Protein AF-A0A1W9VYF3-F1 (afdb_monomer)

Structure (mmCIF, N/CA/C/O backbone):
data_AF-A0A1W9VYF3-F1
#
_entry.id   AF-A0A1W9VYF3-F1
#
loop_
_atom_site.group_PDB
_atom_site.id
_atom_site.type_symbol
_atom_site.label_atom_id
_atom_site.label_alt_id
_atom_site.label_comp_id
_atom_site.label_asym_id
_atom_site.label_entity_id
_atom_site.label_seq_id
_atom_site.pdbx_PDB_ins_code
_atom_site.Cartn_x
_atom_site.Cartn_y
_atom_site.Cartn_z
_atom_site.occupancy
_atom_site.B_iso_or_equiv
_atom_site.auth_seq_id
_atom_site.auth_comp_id
_atom_site.auth_asym_id
_atom_site.auth_atom_id
_atom_site.pdbx_PDB_model_num
ATOM 1 N N . MET A 1 1 ? -16.292 1.558 19.695 1.00 40.09 1 MET A N 1
ATOM 2 C CA . MET A 1 1 ? -16.569 1.975 18.303 1.00 40.09 1 MET A CA 1
ATOM 3 C C . MET A 1 1 ? -15.270 1.860 17.521 1.00 40.09 1 MET A C 1
ATOM 5 O O . MET A 1 1 ? -14.354 2.630 17.774 1.00 40.09 1 MET A O 1
ATOM 9 N N . GLN A 1 2 ? -15.127 0.832 16.683 1.00 44.66 2 GLN A N 1
ATOM 10 C CA . GLN A 1 2 ? -13.921 0.648 15.873 1.00 44.66 2 GLN A CA 1
ATOM 11 C C . GLN A 1 2 ? -14.015 1.609 14.687 1.00 44.66 2 GLN A C 1
ATOM 13 O O . GLN A 1 2 ? -14.844 1.437 13.798 1.00 44.66 2 GLN A O 1
ATOM 18 N N . PHE A 1 3 ? -13.230 2.682 14.729 1.00 52.22 3 PHE A N 1
ATOM 19 C CA . PHE A 1 3 ? -13.127 3.610 13.614 1.00 52.22 3 PHE A CA 1
ATOM 20 C C . PHE A 1 3 ? -12.568 2.844 12.411 1.00 52.22 3 PHE A C 1
ATOM 22 O O . PHE A 1 3 ? -11.471 2.293 12.498 1.00 52.22 3 PHE A O 1
ATOM 29 N N . ASN A 1 4 ? -13.327 2.804 11.314 1.00 70.56 4 ASN A N 1
ATOM 30 C CA . ASN A 1 4 ? -12.910 2.291 10.007 1.00 70.56 4 ASN A CA 1
ATOM 31 C C . ASN A 1 4 ? -11.777 3.166 9.443 1.00 70.56 4 ASN A C 1
ATOM 33 O O . ASN A 1 4 ? -11.985 3.936 8.511 1.00 70.56 4 ASN A O 1
ATOM 37 N N . LYS A 1 5 ? -10.590 3.105 10.053 1.00 86.06 5 LYS A N 1
ATOM 38 C CA . LYS A 1 5 ? -9.423 3.868 9.617 1.00 86.06 5 LYS A CA 1
ATOM 39 C C . LYS A 1 5 ? -8.824 3.206 8.381 1.00 86.06 5 LYS A C 1
ATOM 41 O O . LYS A 1 5 ? -8.563 2.001 8.387 1.00 86.06 5 LYS A O 1
ATOM 46 N N . ILE A 1 6 ? -8.617 4.006 7.344 1.00 89.56 6 ILE A N 1
ATOM 47 C CA . ILE A 1 6 ? -8.017 3.607 6.072 1.00 89.56 6 ILE A CA 1
ATOM 48 C C . ILE A 1 6 ? -6.644 4.272 5.993 1.00 89.56 6 ILE A C 1
ATOM 50 O O . ILE A 1 6 ? -6.558 5.490 6.040 1.00 89.56 6 ILE A O 1
ATOM 54 N N . LEU A 1 7 ? -5.563 3.509 5.889 1.00 90.94 7 LEU A N 1
ATOM 55 C CA . LEU A 1 7 ? -4.225 4.082 5.739 1.00 90.94 7 LEU A CA 1
ATOM 56 C C . LEU A 1 7 ? -3.988 4.511 4.293 1.00 90.94 7 LEU A C 1
ATOM 58 O O . LEU A 1 7 ? -4.168 3.693 3.395 1.00 90.94 7 LEU A O 1
ATOM 62 N N . ASN A 1 8 ? -3.565 5.749 4.059 1.00 89.81 8 ASN A N 1
ATOM 63 C CA . ASN A 1 8 ? -3.193 6.215 2.728 1.00 89.81 8 ASN A CA 1
ATOM 64 C C . ASN A 1 8 ? -1.750 5.818 2.381 1.00 89.81 8 ASN A C 1
ATOM 66 O O . ASN A 1 8 ? -0.816 6.328 2.995 1.00 89.81 8 ASN A O 1
ATOM 70 N N . LEU A 1 9 ? -1.562 4.934 1.394 1.00 88.00 9 LEU A N 1
ATOM 71 C CA . LEU A 1 9 ? -0.239 4.614 0.828 1.00 88.00 9 LEU A CA 1
ATOM 72 C C . LEU A 1 9 ? 0.039 5.331 -0.499 1.00 88.00 9 LEU A C 1
ATOM 74 O O . LEU A 1 9 ? 1.020 5.017 -1.171 1.00 88.00 9 LEU A O 1
ATOM 78 N N . THR A 1 10 ? -0.829 6.255 -0.904 1.00 86.12 10 THR A N 1
ATOM 79 C CA . THR A 1 10 ? -0.715 6.949 -2.190 1.00 86.12 10 THR A CA 1
ATOM 80 C C . THR A 1 10 ? 0.182 8.184 -2.086 1.00 86.12 10 THR A C 1
ATOM 82 O O . THR A 1 10 ? 0.470 8.693 -0.999 1.00 86.12 10 THR A O 1
ATOM 85 N N . ASP A 1 11 ? 0.632 8.690 -3.232 1.00 82.94 11 ASP A N 1
ATOM 86 C CA . ASP A 1 11 ? 1.332 9.975 -3.342 1.00 82.94 11 ASP A CA 1
ATOM 87 C C . ASP A 1 11 ? 0.400 11.171 -3.126 1.00 82.94 11 ASP A C 1
ATOM 89 O O . ASP A 1 11 ? 0.875 12.270 -2.834 1.00 82.94 11 ASP A O 1
ATOM 93 N N . LEU A 1 12 ? -0.917 10.968 -3.207 1.00 81.62 12 LEU A N 1
ATOM 94 C CA . LEU A 1 12 ? -1.886 12.034 -3.012 1.00 81.62 12 LEU A CA 1
ATOM 95 C C . LEU A 1 12 ? -2.015 12.412 -1.530 1.00 81.62 12 LEU A C 1
ATOM 97 O O . LEU A 1 12 ? -1.943 11.544 -0.652 1.00 81.62 12 LEU A O 1
ATOM 101 N N . PRO A 1 13 ? -2.174 13.708 -1.221 1.00 82.19 13 PRO A N 1
ATOM 102 C CA . PRO A 1 13 ? -2.485 14.148 0.129 1.00 82.19 13 PRO A CA 1
ATOM 103 C C . PRO A 1 13 ? -3.905 13.724 0.513 1.00 82.19 13 PRO A C 1
ATOM 105 O O . PRO A 1 13 ? -4.813 13.716 -0.321 1.00 82.19 13 PRO A O 1
ATOM 108 N N . VAL A 1 14 ? -4.111 13.409 1.789 1.00 85.12 14 VAL A N 1
ATOM 109 C CA . VAL A 1 14 ? -5.463 13.228 2.327 1.00 85.12 14 VAL A CA 1
ATOM 110 C C . VAL A 1 14 ? -6.163 14.592 2.395 1.00 85.12 14 VAL A C 1
ATOM 112 O O . VAL A 1 14 ? -5.759 15.472 3.151 1.00 85.12 14 VAL A O 1
ATOM 115 N N . ASP A 1 15 ? -7.208 14.777 1.588 1.00 84.44 15 ASP A N 1
ATOM 116 C CA . ASP A 1 15 ? -8.085 15.949 1.648 1.00 84.44 15 ASP A CA 1
ATOM 117 C C . ASP A 1 15 ? -9.209 15.786 2.692 1.00 84.44 1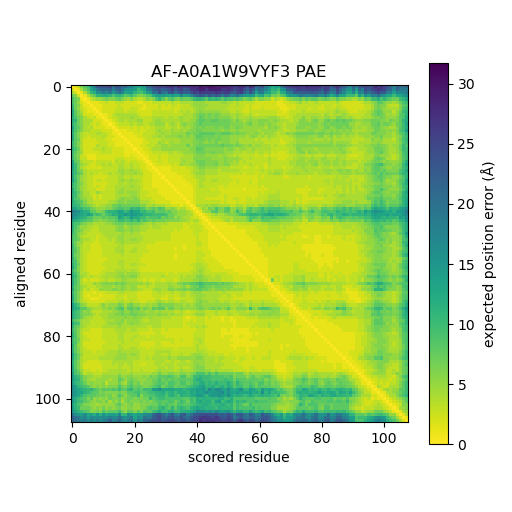5 ASP A C 1
ATOM 119 O O . ASP A 1 15 ? -9.425 14.712 3.262 1.00 84.44 15 ASP A O 1
ATOM 123 N N . LYS A 1 16 ? -9.982 16.857 2.916 1.00 84.25 16 LYS A N 1
ATOM 124 C CA . LYS A 1 16 ? -11.088 16.870 3.890 1.00 84.25 16 LYS A CA 1
ATOM 125 C C . LYS A 1 16 ? -12.164 15.813 3.617 1.00 84.25 16 LYS A C 1
ATOM 127 O O . LYS A 1 16 ? -12.867 15.419 4.546 1.00 84.25 16 LYS A O 1
ATOM 132 N N . ASP A 1 17 ? -12.355 15.380 2.374 1.00 81.94 17 ASP A N 1
ATOM 133 C CA . ASP A 1 17 ? -13.367 14.381 2.033 1.00 81.94 17 ASP A CA 1
ATOM 134 C C . ASP A 1 17 ? -12.856 12.954 2.245 1.00 81.94 17 ASP A C 1
ATOM 136 O O . ASP A 1 17 ? -13.631 12.074 2.633 1.00 81.94 17 ASP A O 1
ATOM 140 N N . LEU A 1 18 ? -11.556 12.721 2.072 1.00 83.62 18 LEU A N 1
ATOM 141 C CA . LEU A 1 18 ? -10.887 11.485 2.468 1.00 83.62 18 LEU A CA 1
ATOM 142 C C . LEU A 1 18 ? -10.813 11.355 3.996 1.00 83.62 18 LEU A C 1
ATOM 144 O O . LEU A 1 18 ? -11.136 10.288 4.524 1.00 83.62 18 LEU A O 1
ATOM 148 N N . GLU A 1 19 ? -10.509 12.435 4.721 1.00 86.50 19 GLU A N 1
ATOM 149 C CA . GLU A 1 19 ? -10.537 12.445 6.193 1.00 86.50 19 GLU A CA 1
ATOM 150 C C . GLU A 1 19 ? -11.921 12.051 6.734 1.00 86.50 19 GLU A C 1
ATOM 152 O O . GLU A 1 19 ? -12.029 11.184 7.605 1.00 86.50 19 GLU A O 1
ATOM 157 N N . LYS A 1 20 ? -13.007 12.603 6.165 1.00 85.12 20 LYS A N 1
ATOM 158 C CA . LYS A 1 20 ? -14.393 12.225 6.520 1.00 85.12 20 LYS A CA 1
ATOM 159 C C . LYS A 1 20 ? -14.697 10.746 6.271 1.00 85.12 20 LYS A C 1
ATOM 161 O O . LYS A 1 20 ? -15.544 10.176 6.953 1.00 85.12 20 LYS A O 1
ATOM 166 N N . LYS A 1 21 ? -14.020 10.117 5.305 1.00 82.44 21 LYS A N 1
ATOM 167 C CA . LYS A 1 21 ? -14.128 8.675 5.013 1.00 82.44 21 LYS A CA 1
ATOM 168 C C . LYS A 1 21 ? -13.259 7.816 5.937 1.00 82.44 21 LYS A C 1
ATOM 170 O O . LYS A 1 21 ? -13.236 6.597 5.780 1.00 82.44 21 LYS A O 1
ATOM 175 N N . GLY A 1 22 ? -12.568 8.430 6.898 1.00 87.00 22 GLY A N 1
ATOM 176 C CA . GLY A 1 22 ? -11.680 7.751 7.834 1.00 87.00 22 GLY A CA 1
ATOM 177 C C . GLY A 1 22 ? -10.294 7.476 7.262 1.00 87.00 22 GLY A C 1
ATOM 178 O O . GLY A 1 22 ? -9.565 6.664 7.833 1.00 87.00 22 GLY A O 1
ATOM 179 N N . VAL A 1 23 ? -9.918 8.115 6.150 1.00 88.69 23 VAL A N 1
ATOM 180 C CA . VAL A 1 23 ? -8.559 8.007 5.623 1.00 88.69 23 VAL A CA 1
ATOM 181 C C . VAL A 1 23 ? -7.609 8.778 6.529 1.00 88.69 23 VAL A C 1
ATOM 183 O O . VAL A 1 23 ? -7.855 9.930 6.872 1.00 88.69 23 VAL A O 1
ATOM 186 N N . ILE A 1 24 ? -6.528 8.119 6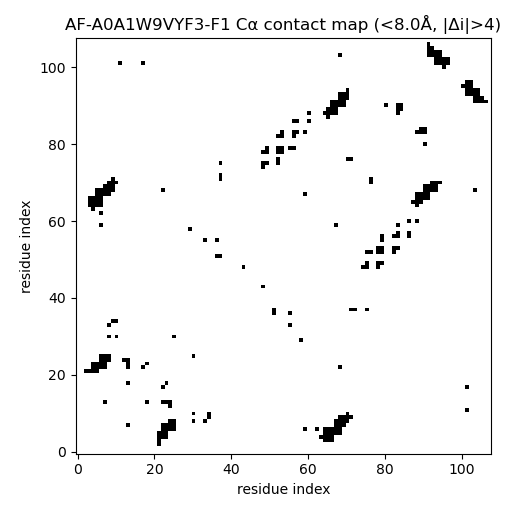.923 1.00 90.31 24 ILE A N 1
ATOM 187 C CA . ILE A 1 24 ? -5.448 8.689 7.711 1.00 90.31 24 ILE A CA 1
ATOM 188 C C . ILE A 1 24 ? -4.168 8.680 6.884 1.00 90.31 24 ILE A C 1
ATOM 190 O O . ILE A 1 24 ? -3.871 7.720 6.169 1.00 90.31 24 ILE A O 1
ATOM 194 N N . GLU A 1 25 ? -3.411 9.762 6.992 1.00 89.81 25 GLU A N 1
ATOM 195 C CA . GLU A 1 25 ? -2.115 9.886 6.341 1.00 89.81 25 GLU A CA 1
ATOM 196 C C . GLU A 1 25 ? -1.048 9.114 7.127 1.00 89.81 25 GLU A C 1
ATOM 198 O O . GLU A 1 25 ? -1.082 9.036 8.360 1.00 89.81 25 GLU A O 1
ATOM 203 N N . LEU A 1 26 ? -0.080 8.555 6.405 1.00 87.62 26 LEU A N 1
ATOM 204 C CA . LEU A 1 26 ? 1.151 8.069 7.012 1.00 87.62 26 LEU A CA 1
ATOM 205 C C . LEU A 1 26 ? 1.961 9.221 7.627 1.00 87.62 26 LEU A C 1
ATOM 207 O O . LEU A 1 26 ? 1.955 10.335 7.097 1.00 87.62 26 LEU A O 1
ATOM 211 N N . PRO A 1 27 ? 2.758 8.957 8.678 1.00 89.88 27 PRO A N 1
ATOM 212 C CA . PRO A 1 27 ? 3.821 9.870 9.074 1.00 89.88 27 PRO A CA 1
ATOM 213 C C . PRO A 1 27 ? 4.706 10.205 7.870 1.00 89.88 27 PRO A C 1
ATOM 215 O O . PRO A 1 27 ? 5.068 9.320 7.091 1.00 89.88 27 PRO A O 1
ATOM 218 N N . GLN A 1 28 ? 5.083 11.476 7.732 1.00 87.12 28 GLN A N 1
ATOM 219 C CA . GLN A 1 28 ? 5.786 11.979 6.548 1.00 87.12 28 GLN A CA 1
ATOM 220 C C . GLN A 1 28 ? 7.067 11.188 6.228 1.00 87.12 28 GLN A C 1
ATOM 222 O O . GLN A 1 28 ? 7.345 10.920 5.062 1.00 87.12 28 GLN A O 1
ATOM 227 N N . SER A 1 29 ? 7.810 10.756 7.252 1.00 90.06 29 SER A N 1
ATOM 228 C CA . SER A 1 29 ? 9.013 9.932 7.093 1.00 90.06 29 SER A CA 1
ATOM 229 C C . SER A 1 29 ? 8.735 8.572 6.446 1.00 90.06 29 SER A C 1
ATOM 231 O O . SER A 1 29 ? 9.513 8.127 5.609 1.00 90.06 29 SER A O 1
ATOM 233 N N . GLU A 1 30 ? 7.629 7.916 6.805 1.00 90.81 30 GLU A N 1
ATOM 234 C CA . GLU A 1 30 ? 7.238 6.623 6.230 1.00 90.81 30 GLU A CA 1
ATOM 235 C C . GLU A 1 30 ? 6.628 6.797 4.841 1.00 90.81 30 GLU A C 1
ATOM 237 O O . GLU A 1 30 ? 6.923 6.017 3.935 1.00 90.81 30 GLU A O 1
ATOM 242 N N . LYS A 1 31 ? 5.852 7.871 4.639 1.00 88.62 31 LYS A N 1
ATOM 243 C CA . LYS A 1 31 ? 5.310 8.222 3.323 1.00 88.62 31 LYS A CA 1
ATOM 244 C C . LYS A 1 31 ? 6.433 8.389 2.298 1.00 88.62 31 LYS A C 1
ATOM 246 O O . LYS A 1 31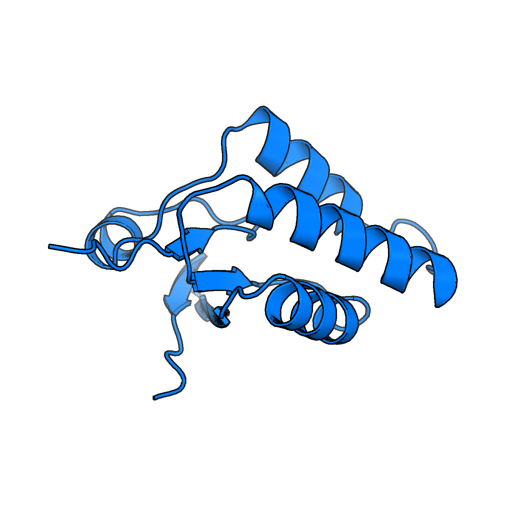 ? 6.375 7.772 1.242 1.00 88.62 31 LYS A O 1
ATOM 251 N N . ILE A 1 32 ? 7.487 9.142 2.620 1.00 89.62 32 ILE A N 1
ATOM 252 C CA . ILE A 1 32 ? 8.632 9.342 1.713 1.00 89.62 32 ILE A CA 1
ATOM 253 C C . ILE A 1 32 ? 9.283 8.005 1.332 1.00 89.62 32 ILE A C 1
ATOM 255 O O . ILE A 1 32 ? 9.448 7.739 0.143 1.00 89.62 32 ILE A O 1
ATOM 259 N N . LYS A 1 33 ? 9.572 7.134 2.308 1.00 89.81 33 LYS A N 1
ATOM 260 C CA . LYS A 1 33 ? 10.181 5.815 2.052 1.00 89.81 33 LYS A CA 1
ATOM 261 C C . LYS A 1 33 ? 9.330 4.951 1.122 1.00 89.81 33 LYS A C 1
ATOM 263 O O . LYS A 1 33 ? 9.852 4.327 0.202 1.00 89.81 33 LYS A O 1
ATOM 268 N N . ILE A 1 34 ? 8.017 4.904 1.353 1.00 89.62 34 ILE A N 1
ATOM 269 C CA . ILE A 1 34 ? 7.094 4.126 0.515 1.00 89.62 34 ILE A CA 1
ATOM 270 C C . ILE A 1 34 ? 7.049 4.696 -0.899 1.00 89.62 34 ILE A C 1
ATOM 272 O O . ILE A 1 34 ? 7.162 3.940 -1.861 1.00 89.62 34 ILE A O 1
ATOM 276 N N . LEU A 1 35 ? 6.964 6.019 -1.046 1.00 87.62 35 LEU A N 1
ATOM 277 C CA . LEU A 1 35 ? 6.967 6.658 -2.360 1.00 87.62 35 LEU A CA 1
ATOM 278 C C . LEU A 1 35 ? 8.275 6.423 -3.122 1.00 87.62 35 LEU A C 1
ATOM 280 O O . LEU A 1 35 ? 8.241 6.241 -4.335 1.00 87.62 35 LEU A O 1
ATOM 284 N N . GLU A 1 36 ? 9.419 6.377 -2.442 1.00 88.38 36 GLU A N 1
ATOM 285 C CA . GLU A 1 36 ? 10.693 5.987 -3.057 1.00 88.38 36 GLU A CA 1
ATOM 286 C C . GLU A 1 36 ? 10.698 4.521 -3.506 1.00 88.38 36 GLU A C 1
ATOM 288 O O . GLU A 1 36 ? 11.143 4.222 -4.613 1.00 88.38 36 GLU A O 1
ATOM 293 N N . MET A 1 37 ? 10.133 3.607 -2.713 1.00 88.75 37 MET A N 1
ATOM 294 C CA . MET A 1 37 ? 9.989 2.199 -3.105 1.00 88.75 37 MET A CA 1
ATOM 295 C C . MET A 1 37 ? 9.027 1.994 -4.283 1.00 88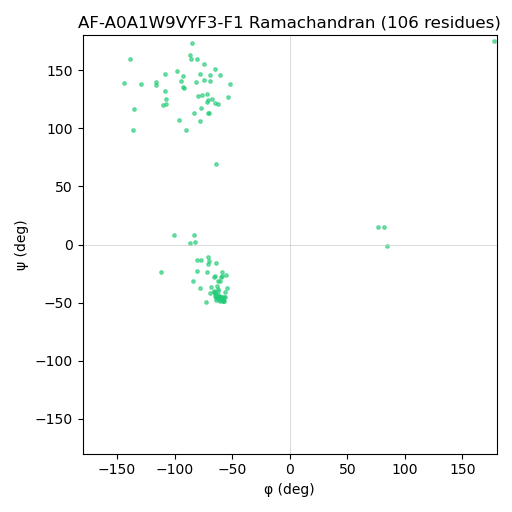.75 37 MET A C 1
ATOM 297 O O . MET A 1 37 ? 9.197 1.043 -5.049 1.00 88.75 37 MET A O 1
ATOM 301 N N . LEU A 1 38 ? 8.047 2.881 -4.457 1.00 86.69 38 LEU A N 1
ATOM 302 C CA . LEU A 1 38 ? 7.125 2.873 -5.596 1.00 86.69 38 LEU A CA 1
ATOM 303 C C . LEU A 1 38 ? 7.728 3.503 -6.865 1.00 86.69 38 LEU A C 1
ATOM 305 O O . LEU A 1 38 ? 7.190 3.303 -7.956 1.00 86.69 38 LEU A O 1
ATOM 309 N N . LYS A 1 39 ? 8.855 4.219 -6.758 1.00 85.69 39 LYS A N 1
ATOM 310 C CA . LYS A 1 39 ? 9.617 4.714 -7.912 1.00 85.69 39 LYS A CA 1
ATOM 311 C C . LYS A 1 39 ? 10.517 3.616 -8.478 1.00 85.69 39 LYS A C 1
ATOM 313 O O . LYS A 1 39 ? 11.157 2.856 -7.746 1.00 85.69 39 LYS A O 1
ATOM 318 N N . ALA A 1 40 ? 10.594 3.567 -9.804 1.00 81.94 40 ALA A N 1
ATOM 319 C CA . ALA A 1 40 ? 11.477 2.670 -10.534 1.00 81.94 40 ALA A CA 1
ATOM 320 C C . ALA A 1 40 ? 12.153 3.434 -11.679 1.00 81.94 40 ALA A C 1
ATOM 322 O O . ALA A 1 40 ? 11.569 3.611 -12.744 1.00 81.94 40 ALA A O 1
ATOM 323 N N . ASP A 1 41 ? 13.393 3.873 -11.455 1.00 77.12 41 ASP A N 1
ATOM 324 C CA . ASP A 1 41 ? 14.210 4.546 -12.480 1.00 77.12 41 ASP A CA 1
ATOM 325 C C . ASP A 1 41 ? 14.805 3.553 -13.497 1.00 77.12 41 ASP A C 1
ATOM 327 O O . ASP A 1 41 ? 15.330 3.936 -14.542 1.00 77.12 41 ASP A O 1
ATOM 331 N N . LYS A 1 42 ? 14.750 2.257 -13.175 1.00 80.88 42 LYS A N 1
ATOM 332 C CA . LYS A 1 42 ? 15.236 1.136 -13.984 1.00 80.88 42 LYS A CA 1
ATOM 333 C C . LYS A 1 42 ? 14.231 -0.017 -13.922 1.00 80.88 42 LYS A C 1
ATOM 335 O O . LYS A 1 42 ? 13.446 -0.075 -12.973 1.00 80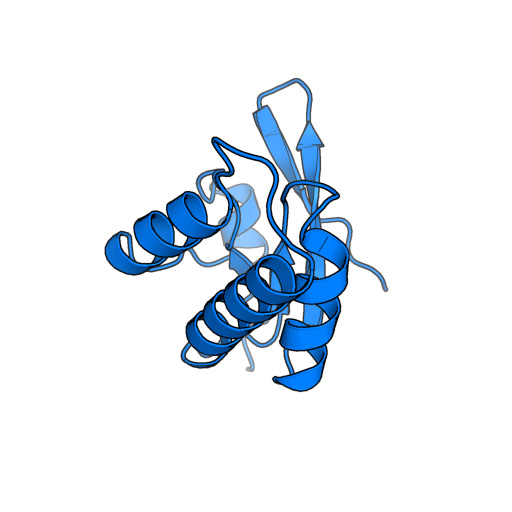.88 42 LYS A O 1
ATOM 340 N N . PRO A 1 43 ? 14.261 -0.949 -14.892 1.00 83.50 43 PRO A N 1
ATOM 341 C CA . PRO A 1 43 ? 13.477 -2.174 -14.811 1.00 83.50 43 PRO A CA 1
ATOM 342 C C . PRO A 1 43 ? 13.753 -2.907 -13.495 1.00 83.50 43 PRO A C 1
ATOM 344 O O . PRO A 1 43 ? 14.907 -3.166 -13.160 1.00 83.50 43 PRO A O 1
ATOM 347 N N . VAL A 1 44 ? 12.689 -3.216 -12.759 1.00 88.56 44 VAL A N 1
ATOM 348 C CA . VAL A 1 44 ? 12.734 -3.929 -11.476 1.00 88.56 44 VAL A CA 1
ATOM 349 C C . VAL A 1 44 ? 12.571 -5.420 -11.729 1.00 88.56 44 VAL A C 1
ATOM 351 O O . VAL A 1 44 ? 11.724 -5.841 -12.521 1.00 88.56 44 VAL A O 1
ATOM 354 N N . THR A 1 45 ? 13.390 -6.231 -11.070 1.00 92.62 45 THR A N 1
ATOM 355 C CA . THR A 1 45 ? 13.289 -7.689 -11.164 1.00 92.62 45 THR A CA 1
ATOM 356 C C . THR A 1 45 ? 12.089 -8.212 -10.363 1.00 92.62 45 THR A C 1
ATOM 358 O O . THR A 1 45 ? 11.697 -7.602 -9.368 1.00 92.62 45 THR A O 1
ATOM 361 N N . PRO A 1 46 ? 11.533 -9.392 -10.702 1.00 93.00 46 PRO A N 1
ATOM 362 C CA . PRO A 1 46 ? 10.433 -9.983 -9.931 1.00 93.00 46 PRO A CA 1
ATOM 363 C C . PRO A 1 46 ? 10.759 -10.257 -8.455 1.00 93.00 46 PRO A C 1
ATOM 365 O O . PRO A 1 46 ? 9.851 -10.379 -7.636 1.00 93.00 46 PRO A O 1
ATOM 368 N N . HIS A 1 47 ? 12.041 -10.419 -8.114 1.00 93.06 47 HIS A N 1
ATOM 369 C CA . HIS A 1 47 ? 12.485 -10.545 -6.727 1.00 93.06 47 HIS A CA 1
ATOM 370 C C . HIS A 1 47 ? 12.403 -9.193 -6.006 1.00 93.06 47 HIS A C 1
ATOM 372 O O . HIS A 1 47 ? 11.804 -9.100 -4.940 1.00 93.06 47 HIS A O 1
ATOM 378 N N . GLU A 1 48 ? 12.944 -8.129 -6.608 1.00 93.00 48 GLU A N 1
ATOM 379 C CA . GLU A 1 48 ? 12.884 -6.777 -6.039 1.00 93.00 48 GLU A CA 1
ATOM 380 C C . GLU A 1 48 ? 11.451 -6.264 -5.903 1.00 93.00 48 GLU A C 1
ATOM 382 O O . GLU A 1 48 ? 11.137 -5.613 -4.909 1.00 93.00 48 GLU A O 1
ATOM 387 N N . THR A 1 49 ? 10.573 -6.565 -6.866 1.00 93.50 49 THR A N 1
ATOM 388 C CA . THR A 1 49 ? 9.153 -6.207 -6.779 1.00 93.50 49 THR A CA 1
ATOM 389 C C . THR A 1 49 ? 8.506 -6.807 -5.534 1.00 93.50 49 THR A C 1
ATOM 391 O O . THR A 1 49 ? 7.871 -6.080 -4.769 1.00 93.50 49 THR A O 1
ATO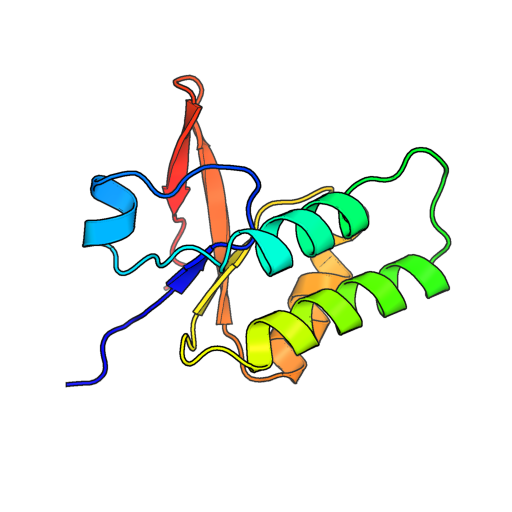M 394 N N . ARG A 1 50 ? 8.716 -8.108 -5.293 1.00 93.31 50 ARG A N 1
ATOM 395 C CA . ARG A 1 50 ? 8.179 -8.808 -4.118 1.00 93.31 50 ARG A CA 1
ATOM 396 C C . ARG A 1 50 ? 8.752 -8.267 -2.813 1.00 93.31 50 ARG A C 1
ATOM 398 O O . ARG A 1 50 ? 7.991 -7.979 -1.895 1.00 93.31 50 ARG A O 1
ATOM 405 N N . GLU A 1 51 ? 10.063 -8.048 -2.746 1.00 94.88 51 GLU A N 1
ATOM 406 C CA . GLU A 1 51 ? 10.699 -7.478 -1.551 1.00 94.88 51 GLU A CA 1
ATOM 407 C C . GLU A 1 51 ? 10.180 -6.065 -1.243 1.00 94.88 51 GLU A C 1
ATOM 409 O O . GLU A 1 51 ? 9.828 -5.769 -0.102 1.00 94.88 51 GLU A O 1
ATOM 414 N N . ARG A 1 52 ? 10.038 -5.201 -2.257 1.00 94.00 52 ARG A N 1
ATOM 415 C CA . ARG A 1 52 ? 9.454 -3.859 -2.085 1.00 94.00 52 ARG A CA 1
ATOM 416 C C . ARG A 1 52 ? 8.007 -3.934 -1.602 1.00 94.00 52 ARG A C 1
ATOM 418 O O . ARG A 1 52 ? 7.657 -3.256 -0.640 1.00 94.00 52 ARG A O 1
ATOM 425 N N . ALA A 1 53 ? 7.181 -4.770 -2.232 1.00 93.81 53 ALA A N 1
ATOM 426 C CA . ALA A 1 53 ? 5.792 -4.988 -1.833 1.00 93.81 53 ALA A CA 1
ATOM 427 C C . ALA A 1 53 ? 5.686 -5.439 -0.368 1.00 93.81 53 ALA A C 1
ATOM 429 O O . ALA A 1 53 ? 4.903 -4.878 0.402 1.00 93.81 53 ALA A O 1
ATOM 430 N N . ARG A 1 54 ? 6.534 -6.389 0.032 1.00 94.94 54 ARG A N 1
ATOM 431 C CA . ARG A 1 54 ? 6.599 -6.910 1.396 1.00 94.94 54 ARG A CA 1
ATOM 432 C C . ARG A 1 54 ? 6.997 -5.840 2.405 1.00 94.94 54 ARG A C 1
ATOM 434 O O . ARG A 1 54 ? 6.355 -5.726 3.445 1.00 94.94 54 ARG A O 1
ATOM 441 N N . ILE A 1 55 ? 8.021 -5.035 2.113 1.00 94.19 55 ILE A N 1
ATOM 442 C CA . ILE A 1 55 ? 8.444 -3.943 3.003 1.00 94.19 55 ILE A CA 1
ATOM 443 C C . ILE A 1 55 ? 7.310 -2.926 3.170 1.00 94.19 55 ILE A C 1
ATOM 445 O O . ILE A 1 55 ? 6.989 -2.560 4.298 1.00 94.19 55 ILE A O 1
ATOM 449 N N . ILE A 1 56 ? 6.655 -2.519 2.078 1.00 92.69 56 ILE A N 1
ATOM 450 C CA . ILE A 1 56 ? 5.520 -1.584 2.128 1.00 92.69 56 ILE A CA 1
ATOM 451 C C . ILE A 1 56 ? 4.382 -2.159 2.988 1.00 92.69 56 ILE A C 1
ATOM 453 O O . ILE A 1 56 ? 3.840 -1.456 3.846 1.00 92.69 56 ILE A O 1
ATOM 457 N N . ALA A 1 57 ? 4.036 -3.437 2.806 1.00 93.19 57 ALA A N 1
ATOM 458 C CA . ALA A 1 57 ? 3.002 -4.102 3.595 1.00 93.19 57 ALA A CA 1
ATOM 459 C C . ALA A 1 57 ? 3.376 -4.217 5.083 1.00 93.19 57 ALA A C 1
ATOM 461 O O . ALA A 1 57 ? 2.546 -3.940 5.952 1.00 93.19 57 ALA A O 1
ATOM 462 N N . LEU A 1 58 ? 4.634 -4.546 5.395 1.00 92.69 58 LEU A N 1
ATOM 463 C CA . LEU A 1 58 ? 5.150 -4.573 6.764 1.00 92.69 58 LEU A CA 1
ATOM 464 C C . LEU A 1 58 ? 5.079 -3.191 7.415 1.00 92.69 58 LEU A C 1
ATOM 466 O O . LEU A 1 58 ? 4.591 -3.088 8.540 1.00 92.69 58 LEU A O 1
ATOM 470 N N . THR A 1 59 ? 5.476 -2.125 6.719 1.00 92.00 59 THR A N 1
ATOM 471 C CA . THR A 1 59 ? 5.325 -0.755 7.225 1.00 92.00 59 THR A CA 1
ATOM 472 C C . THR A 1 59 ? 3.856 -0.441 7.502 1.00 92.00 59 THR A C 1
ATOM 474 O O . THR A 1 59 ? 3.525 -0.000 8.599 1.00 92.00 59 THR A O 1
ATOM 477 N N . ALA A 1 60 ? 2.944 -0.752 6.575 1.00 90.69 60 ALA A N 1
ATOM 478 C CA . ALA A 1 60 ? 1.506 -0.561 6.779 1.00 90.69 60 ALA A CA 1
ATOM 479 C C . ALA A 1 60 ? 0.951 -1.374 7.969 1.00 90.69 60 ALA A C 1
ATOM 481 O O . ALA A 1 60 ? 0.020 -0.932 8.652 1.00 90.69 60 ALA A O 1
ATOM 482 N N . SER A 1 61 ? 1.525 -2.549 8.253 1.00 90.38 61 SER A N 1
ATOM 483 C CA . SER A 1 61 ? 1.119 -3.421 9.363 1.00 90.38 61 SER A CA 1
ATOM 484 C C . SER A 1 61 ? 1.346 -2.816 10.747 1.00 90.38 61 SER A C 1
ATOM 486 O O . SER A 1 61 ? 0.568 -3.089 11.660 1.00 90.38 61 SER A O 1
ATOM 488 N N . GLN A 1 62 ? 2.321 -1.914 10.878 1.00 90.31 62 GLN A N 1
ATOM 489 C CA . GLN A 1 62 ? 2.629 -1.220 12.131 1.00 90.31 62 GLN A CA 1
ATOM 490 C C . GLN A 1 62 ? 1.543 -0.212 12.540 1.00 90.31 62 GLN A C 1
ATOM 492 O O . GLN A 1 62 ? 1.504 0.236 13.686 1.00 90.31 62 GLN A O 1
ATOM 497 N N . PHE A 1 63 ? 0.635 0.136 11.623 1.00 89.19 63 PHE A N 1
ATOM 498 C CA . PHE A 1 63 ? -0.451 1.079 11.868 1.00 89.19 63 PHE A CA 1
ATOM 499 C C . PHE A 1 63 ? -1.765 0.362 12.188 1.00 89.19 63 PHE A C 1
ATOM 501 O O . PHE A 1 63 ? -2.070 -0.713 11.672 1.00 89.19 63 PHE A O 1
ATOM 508 N N . THR A 1 64 ? -2.602 1.004 13.004 1.00 86.19 64 THR A N 1
ATOM 509 C CA . THR A 1 64 ? -3.877 0.443 13.496 1.00 86.19 64 THR A CA 1
ATOM 510 C C . THR A 1 64 ? -4.976 0.325 12.434 1.00 86.19 64 THR A C 1
ATOM 512 O O . THR A 1 64 ? -5.998 -0.311 12.677 1.00 86.19 64 THR A O 1
ATOM 515 N N . ALA A 1 65 ? -4.790 0.920 11.255 1.00 87.62 65 ALA A N 1
ATOM 516 C CA . ALA A 1 65 ? -5.749 0.853 10.159 1.00 87.62 65 ALA A CA 1
ATOM 517 C C . ALA A 1 65 ? -5.853 -0.575 9.602 1.00 87.62 65 ALA A C 1
ATOM 519 O O . ALA A 1 65 ? -4.850 -1.160 9.201 1.00 87.62 65 ALA A O 1
ATOM 520 N N . SER A 1 66 ? -7.058 -1.141 9.556 1.00 86.81 66 SER A N 1
ATOM 521 C CA . SER A 1 66 ? -7.314 -2.462 8.958 1.00 86.81 66 SER A CA 1
ATOM 522 C C . SER A 1 66 ? -7.436 -2.400 7.436 1.00 86.81 66 SER A C 1
ATOM 524 O O . SER A 1 66 ? -7.220 -3.397 6.751 1.00 86.81 66 SER A O 1
ATOM 526 N N . ARG A 1 67 ? -7.774 -1.224 6.905 1.00 91.12 67 ARG A N 1
ATOM 527 C CA . ARG A 1 67 ? -7.934 -0.951 5.479 1.00 91.12 67 ARG A CA 1
ATOM 528 C C . ARG A 1 67 ? -6.786 -0.086 4.988 1.00 91.12 67 ARG A C 1
ATOM 530 O O . ARG A 1 67 ? -6.294 0.763 5.728 1.00 91.12 67 ARG A O 1
ATOM 537 N N . VAL A 1 68 ? -6.376 -0.283 3.744 1.00 91.12 68 VAL A N 1
ATOM 538 C CA . VAL A 1 68 ? -5.227 0.409 3.162 1.00 91.12 68 VAL A CA 1
ATOM 539 C C . VAL A 1 68 ? -5.599 0.889 1.769 1.00 91.12 68 VAL A C 1
ATOM 541 O O . VAL A 1 68 ? -5.904 0.084 0.898 1.00 91.12 68 VAL A O 1
ATOM 544 N N . LEU A 1 69 ? -5.608 2.202 1.572 1.00 90.38 69 LEU A N 1
ATOM 545 C CA . LEU A 1 69 ? -5.814 2.824 0.275 1.00 90.38 69 LEU A CA 1
ATOM 546 C C . LEU A 1 69 ? -4.522 2.708 -0.533 1.00 90.38 69 LEU A C 1
ATOM 548 O O . LEU A 1 69 ? -3.484 3.239 -0.134 1.00 90.38 69 LEU A O 1
ATOM 552 N N . VAL A 1 70 ? -4.603 2.004 -1.657 1.00 88.19 70 VAL A N 1
ATOM 553 C CA . VAL A 1 70 ? -3.481 1.756 -2.557 1.00 88.19 70 VAL A CA 1
ATOM 554 C C . VAL A 1 70 ? -3.726 2.391 -3.922 1.00 88.19 70 VAL A C 1
ATOM 556 O O . VAL A 1 70 ? -4.809 2.302 -4.503 1.00 88.19 70 VAL A O 1
ATOM 559 N N . GLU A 1 71 ? -2.674 3.012 -4.436 1.00 83.31 71 GLU A N 1
ATOM 560 C CA . GLU A 1 71 ? -2.501 3.472 -5.809 1.00 83.31 71 GLU A CA 1
ATOM 561 C C . GLU A 1 71 ? -1.023 3.249 -6.120 1.00 83.31 71 GLU A C 1
ATOM 563 O O . GLU A 1 71 ? -0.160 3.454 -5.265 1.00 83.31 71 GLU A O 1
ATOM 568 N N . GLY A 1 72 ? -0.714 2.783 -7.322 1.00 78.00 72 GLY A N 1
ATOM 569 C CA . GLY A 1 72 ? 0.671 2.583 -7.698 1.00 78.00 72 GLY A CA 1
ATOM 570 C C . GLY A 1 72 ? 0.827 1.993 -9.090 1.00 78.00 72 GLY A C 1
ATOM 571 O O . GLY A 1 72 ? -0.159 1.650 -9.752 1.00 78.00 72 GLY A O 1
ATOM 572 N N . PRO A 1 73 ? 2.075 1.866 -9.555 1.00 82.62 73 PRO A N 1
ATOM 573 C CA . PRO A 1 73 ? 2.367 1.295 -10.857 1.00 82.62 73 PRO A CA 1
ATOM 574 C C . PRO A 1 73 ? 1.875 -0.151 -10.989 1.00 82.62 73 PRO A C 1
ATOM 576 O O . PRO A 1 73 ? 1.985 -0.955 -10.060 1.00 82.62 73 PRO A O 1
ATOM 579 N N . LYS A 1 74 ? 1.433 -0.527 -12.197 1.00 85.06 74 LYS A N 1
ATOM 580 C CA . LYS A 1 74 ? 0.975 -1.897 -12.504 1.00 85.06 74 LYS A CA 1
ATOM 581 C C . LYS A 1 74 ? 2.011 -2.980 -12.188 1.00 85.06 74 LYS A C 1
ATOM 583 O O . LYS A 1 74 ? 1.628 -4.118 -11.955 1.00 85.06 74 LYS A O 1
ATOM 588 N N . TRP A 1 75 ? 3.300 -2.638 -12.195 1.00 88.62 75 TRP A N 1
ATOM 589 C CA . TRP A 1 75 ? 4.382 -3.598 -11.985 1.00 88.62 75 TRP A CA 1
ATOM 590 C C . TRP A 1 75 ? 4.502 -4.091 -10.537 1.00 88.62 75 TRP A C 1
ATOM 592 O O . TRP A 1 75 ? 5.029 -5.178 -10.352 1.00 88.62 75 TRP A O 1
ATOM 602 N N . ILE A 1 76 ? 4.021 -3.335 -9.537 1.00 90.88 76 ILE A N 1
ATOM 603 C CA . ILE A 1 76 ? 4.084 -3.726 -8.113 1.00 90.88 76 ILE A CA 1
ATOM 604 C C . ILE A 1 76 ? 2.719 -4.030 -7.509 1.00 90.88 76 ILE A C 1
ATOM 606 O O . ILE A 1 76 ? 2.636 -4.743 -6.514 1.00 90.88 76 ILE A O 1
ATOM 610 N N . ILE A 1 77 ? 1.643 -3.485 -8.087 1.00 89.19 77 ILE A N 1
ATOM 611 C CA . ILE A 1 77 ? 0.337 -3.455 -7.425 1.00 89.19 77 ILE A CA 1
ATOM 612 C C . ILE A 1 77 ? -0.151 -4.855 -7.023 1.00 89.19 77 ILE A C 1
ATOM 614 O O . ILE A 1 77 ? -0.624 -5.021 -5.906 1.00 89.19 77 ILE A O 1
ATOM 618 N N . THR A 1 78 ? 0.038 -5.870 -7.874 1.00 91.25 78 THR A N 1
ATOM 619 C CA . THR A 1 78 ? -0.382 -7.258 -7.609 1.00 91.25 78 THR A CA 1
ATOM 620 C C . THR A 1 78 ? 0.357 -7.882 -6.425 1.00 91.25 78 THR A C 1
ATOM 622 O O . THR A 1 78 ? -0.280 -8.450 -5.534 1.00 91.25 78 THR A O 1
ATOM 625 N N . ASP A 1 79 ? 1.686 -7.755 -6.382 1.00 94.19 79 ASP A N 1
ATOM 626 C CA . ASP A 1 79 ? 2.488 -8.258 -5.262 1.00 94.19 79 ASP A CA 1
ATOM 627 C C . ASP A 1 79 ? 2.154 -7.484 -3.978 1.00 94.19 79 ASP A C 1
ATOM 629 O O . ASP A 1 79 ? 1.972 -8.080 -2.919 1.00 94.19 79 ASP A O 1
ATOM 633 N N . LEU A 1 80 ? 1.961 -6.163 -4.074 1.00 93.12 80 LEU A N 1
ATOM 634 C CA . LEU A 1 80 ? 1.582 -5.322 -2.938 1.00 93.12 80 LEU A CA 1
ATOM 635 C C . LEU A 1 80 ? 0.225 -5.715 -2.342 1.00 93.12 80 LEU A C 1
ATOM 637 O O . LEU A 1 80 ? 0.098 -5.811 -1.124 1.00 93.12 80 LEU A O 1
ATOM 641 N N . ILE A 1 81 ? -0.787 -5.965 -3.177 1.00 92.44 81 ILE A N 1
ATOM 642 C CA . ILE A 1 81 ? -2.100 -6.458 -2.730 1.00 92.44 81 ILE A CA 1
ATOM 643 C C . ILE A 1 81 ? -1.941 -7.776 -1.974 1.00 92.44 81 ILE A C 1
ATOM 645 O O . ILE A 1 81 ? -2.512 -7.932 -0.895 1.00 92.44 81 ILE A O 1
ATOM 649 N N . THR A 1 82 ? -1.154 -8.695 -2.533 1.00 94.06 82 THR A N 1
ATOM 650 C CA . THR A 1 82 ? -0.929 -10.026 -1.961 1.00 94.06 82 THR A CA 1
ATOM 651 C C . THR A 1 82 ? -0.293 -9.921 -0.574 1.00 94.06 82 THR A C 1
ATOM 653 O O . THR A 1 82 ? -0.803 -10.497 0.385 1.00 94.06 82 THR A O 1
ATOM 656 N N . GLU A 1 83 ? 0.764 -9.120 -0.433 1.00 95.50 83 GLU A N 1
ATOM 657 C CA . GLU A 1 83 ? 1.468 -8.913 0.840 1.00 95.50 83 GLU A CA 1
ATOM 658 C C . GLU A 1 83 ? 0.614 -8.151 1.873 1.00 95.50 8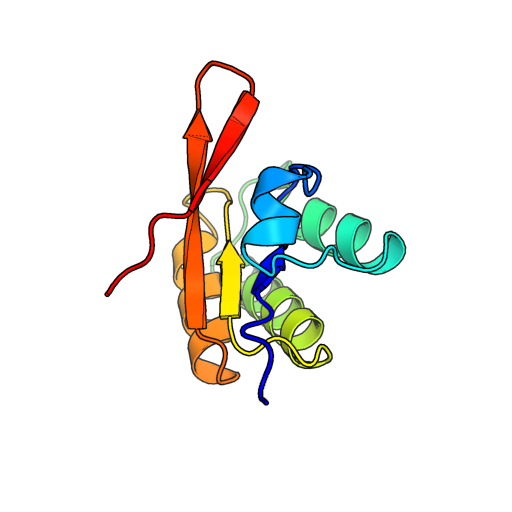3 GLU A C 1
ATOM 660 O O . GLU A 1 83 ? 0.620 -8.459 3.070 1.00 95.50 83 GLU A O 1
ATOM 665 N N . LEU A 1 84 ? -0.198 -7.182 1.436 1.00 93.38 84 LEU A N 1
ATOM 666 C CA . LEU A 1 84 ? -1.154 -6.498 2.312 1.00 93.38 84 LEU A CA 1
ATOM 667 C C . LEU A 1 84 ? -2.216 -7.465 2.848 1.00 93.38 84 LEU A C 1
ATOM 669 O O . LEU A 1 84 ? -2.485 -7.479 4.048 1.00 93.38 84 LEU A O 1
ATOM 673 N N . GLN A 1 85 ? -2.779 -8.316 1.994 1.00 93.25 85 GLN A N 1
ATOM 674 C CA . GLN A 1 85 ? -3.744 -9.331 2.420 1.00 93.25 85 GLN A CA 1
ATOM 675 C C . GLN A 1 85 ? -3.106 -10.367 3.352 1.00 93.25 85 GLN A C 1
ATOM 677 O O . GLN A 1 85 ? -3.698 -10.709 4.376 1.00 93.25 85 GLN A O 1
ATOM 682 N N . ALA A 1 86 ? -1.879 -10.808 3.056 1.00 92.62 86 ALA A N 1
ATOM 683 C CA . ALA A 1 86 ? -1.123 -11.728 3.906 1.00 92.62 86 ALA A CA 1
ATOM 684 C C . ALA A 1 86 ? -0.815 -11.135 5.294 1.00 92.62 86 ALA A C 1
ATOM 686 O O . ALA A 1 86 ? -0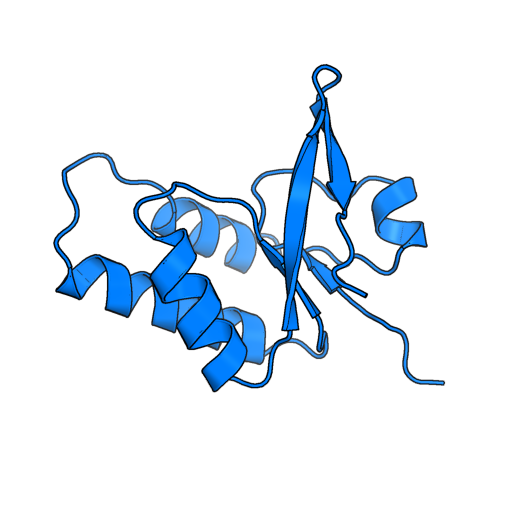.803 -11.859 6.288 1.00 92.62 86 ALA A O 1
ATOM 687 N N . SER A 1 87 ? -0.635 -9.814 5.387 1.00 89.69 87 SER A N 1
ATOM 688 C CA . SER A 1 87 ? -0.474 -9.086 6.657 1.00 89.69 87 SER A CA 1
ATOM 689 C C . SER A 1 87 ? -1.800 -8.730 7.354 1.00 89.69 87 SER A C 1
ATOM 691 O O . SER A 1 87 ? -1.807 -8.002 8.349 1.00 89.69 87 SER A O 1
ATOM 693 N N . GLY A 1 88 ? -2.935 -9.244 6.862 1.00 89.62 88 GLY A N 1
ATOM 694 C CA . GLY A 1 88 ? -4.260 -9.028 7.448 1.00 89.62 88 GLY A CA 1
ATOM 695 C C . GLY A 1 88 ? -4.864 -7.652 7.152 1.00 89.62 88 GLY A C 1
ATOM 696 O O . GLY A 1 88 ? -5.817 -7.240 7.818 1.00 89.62 88 GLY A O 1
ATOM 697 N N . LYS A 1 89 ? -4.324 -6.920 6.172 1.00 91.19 89 LYS A N 1
ATOM 698 C CA . LYS A 1 89 ? -4.874 -5.645 5.703 1.00 91.19 89 LYS A CA 1
ATOM 699 C C . LYS A 1 89 ? -5.827 -5.863 4.535 1.00 91.19 89 LYS A C 1
ATOM 701 O O . LYS A 1 89 ? -5.616 -6.707 3.673 1.00 91.19 89 LYS A O 1
ATOM 706 N N . THR A 1 90 ? -6.872 -5.046 4.476 1.00 91.94 90 THR A N 1
ATOM 707 C CA . THR A 1 90 ? -7.797 -5.003 3.340 1.00 91.94 90 THR A CA 1
ATOM 708 C C . THR A 1 90 ? -7.387 -3.873 2.393 1.00 91.94 90 THR A C 1
ATOM 710 O O . THR A 1 90 ? -7.587 -2.705 2.743 1.00 91.94 90 THR A O 1
ATOM 713 N N . PRO A 1 91 ? -6.808 -4.166 1.216 1.00 90.50 91 PRO A N 1
ATOM 714 C CA . PRO A 1 91 ? -6.501 -3.137 0.235 1.00 90.50 91 PRO A CA 1
ATOM 715 C C . PRO A 1 91 ? -7.791 -2.569 -0.369 1.00 90.50 91 PRO A C 1
ATOM 717 O O . PRO A 1 91 ? -8.747 -3.294 -0.640 1.00 90.50 91 PRO A O 1
ATOM 720 N N . ILE A 1 92 ? -7.810 -1.258 -0.579 1.00 89.94 92 ILE A N 1
ATOM 721 C CA . ILE A 1 92 ? -8.890 -0.513 -1.218 1.00 89.94 92 ILE A CA 1
ATOM 722 C C . ILE A 1 92 ? -8.271 0.346 -2.309 1.00 89.94 92 ILE A C 1
ATOM 724 O O . ILE A 1 92 ? -7.225 0.954 -2.101 1.00 89.94 92 ILE A O 1
ATOM 728 N N . TYR A 1 93 ? -8.919 0.419 -3.465 1.00 84.06 93 TYR A N 1
ATOM 729 C CA . TYR A 1 93 ? -8.385 1.159 -4.600 1.00 84.06 93 TYR A CA 1
ATOM 730 C C . TYR A 1 93 ? -8.885 2.597 -4.613 1.00 84.06 93 TYR A C 1
ATOM 732 O O . TYR A 1 93 ? -10.079 2.866 -4.442 1.00 84.06 93 TYR A O 1
ATOM 740 N N . GLY A 1 94 ? -7.958 3.516 -4.856 1.00 78.31 94 GLY A N 1
ATOM 741 C CA . GLY A 1 94 ? -8.263 4.886 -5.240 1.00 78.31 94 GLY A CA 1
ATOM 742 C C . GLY A 1 94 ? -8.253 5.030 -6.758 1.00 78.31 94 GLY A C 1
ATOM 743 O O . GLY A 1 94 ? -7.396 4.465 -7.432 1.00 78.31 94 GLY A O 1
ATOM 744 N N . ILE A 1 95 ? -9.189 5.803 -7.299 1.00 77.31 95 ILE A N 1
ATOM 745 C CA . ILE A 1 95 ? -9.105 6.329 -8.661 1.00 77.31 95 ILE A CA 1
ATOM 746 C C . ILE A 1 95 ? -8.799 7.816 -8.567 1.00 77.31 95 ILE A C 1
ATOM 748 O O . ILE A 1 95 ? -9.552 8.566 -7.937 1.00 77.31 95 ILE A O 1
ATOM 752 N N . ARG A 1 96 ? -7.723 8.238 -9.231 1.00 75.62 96 ARG A N 1
ATOM 753 C CA . ARG A 1 96 ? -7.428 9.650 -9.458 1.00 75.62 96 ARG A CA 1
ATOM 754 C C . ARG A 1 96 ? -8.416 10.223 -10.471 1.00 75.62 96 ARG A C 1
ATOM 756 O O . ARG A 1 96 ? -8.574 9.694 -11.570 1.00 75.62 96 ARG A O 1
ATOM 763 N N . GLN A 1 97 ? -9.101 11.287 -10.084 1.00 77.06 97 GLN A N 1
ATOM 764 C CA . GLN A 1 97 ? -9.993 12.040 -10.952 1.00 77.06 97 GLN A CA 1
ATOM 765 C C . GLN A 1 97 ? -9.202 13.092 -11.742 1.00 77.06 97 GLN A C 1
ATOM 767 O O . GLN A 1 97 ? -8.096 13.478 -11.364 1.00 77.06 97 GLN A O 1
ATOM 772 N N . GLY A 1 98 ? -9.768 13.559 -12.859 1.00 72.94 98 GLY A N 1
ATOM 773 C CA . GLY A 1 98 ? -9.124 14.557 -13.724 1.00 72.94 98 GLY A CA 1
ATOM 774 C C . GLY A 1 98 ? -8.915 15.926 -13.063 1.00 72.94 98 GLY A C 1
ATOM 775 O O . GLY A 1 98 ? -8.111 16.714 -13.548 1.00 72.94 98 GLY A O 1
ATOM 776 N N . ASP A 1 99 ? -9.599 16.191 -11.948 1.00 78.00 99 ASP A N 1
ATOM 777 C CA . ASP A 1 99 ? -9.438 17.386 -11.111 1.00 78.00 99 ASP A CA 1
ATOM 778 C C . ASP A 1 99 ? -8.326 17.246 -10.050 1.00 78.00 99 ASP A C 1
ATOM 780 O O . ASP A 1 99 ? -8.102 18.165 -9.266 1.00 78.00 99 ASP A O 1
ATOM 784 N N . GLY A 1 100 ? -7.624 16.105 -10.016 1.00 69.81 100 GLY A N 1
ATOM 785 C CA . GLY A 1 100 ? -6.572 15.808 -9.043 1.00 69.81 100 GLY A CA 1
ATOM 786 C C . GLY A 1 100 ? -7.072 15.238 -7.711 1.00 69.81 100 GLY A C 1
ATOM 787 O O . GLY A 1 100 ? -6.245 14.904 -6.864 1.00 69.81 100 GLY A O 1
ATOM 788 N N . SER A 1 101 ? -8.387 15.079 -7.522 1.00 72.56 101 SER A N 1
ATOM 789 C CA . SER A 1 101 ? -8.965 14.443 -6.331 1.00 72.56 101 SER A CA 1
ATOM 790 C C . SER A 1 101 ? -8.921 12.913 -6.415 1.00 72.56 101 SER A C 1
ATOM 792 O O . SER A 1 101 ? -8.831 12.330 -7.499 1.00 72.56 101 SER A O 1
ATOM 794 N N . MET A 1 102 ? -9.021 12.228 -5.270 1.00 78.62 102 MET A N 1
ATOM 795 C CA . MET A 1 102 ? -9.105 10.765 -5.229 1.00 78.62 102 MET A CA 1
ATOM 796 C C . MET A 1 102 ? -10.496 10.280 -4.839 1.00 78.62 102 MET A C 1
ATOM 798 O O . MET A 1 102 ? -11.077 10.680 -3.828 1.00 78.62 102 MET A O 1
ATOM 802 N N . ARG A 1 103 ? -11.011 9.320 -5.605 1.00 79.25 103 ARG A N 1
ATOM 803 C CA . ARG A 1 103 ? -12.240 8.601 -5.282 1.00 79.25 103 ARG A CA 1
ATOM 804 C C . ARG A 1 103 ? -11.923 7.178 -4.847 1.00 79.25 103 ARG A C 1
ATOM 806 O O . ARG A 1 103 ? -11.379 6.396 -5.615 1.00 79.25 103 ARG A O 1
ATOM 813 N N . ILE A 1 104 ? -12.320 6.832 -3.627 1.00 78.19 104 ILE A N 1
ATOM 814 C CA . ILE A 1 104 ? -12.241 5.460 -3.116 1.00 78.19 104 ILE A CA 1
ATOM 815 C C . ILE A 1 104 ? -13.300 4.604 -3.820 1.00 78.19 104 ILE A C 1
ATOM 817 O O . ILE A 1 104 ? -14.494 4.910 -3.744 1.00 78.19 104 ILE A O 1
ATOM 821 N N . LEU A 1 105 ? -12.870 3.527 -4.473 1.00 69.56 105 LEU A N 1
ATOM 822 C CA . LEU A 1 105 ? -13.738 2.431 -4.884 1.00 69.56 105 LEU A CA 1
ATOM 823 C C . LEU A 1 105 ? -13.777 1.406 -3.752 1.00 69.56 105 LEU A C 1
ATOM 825 O O . LEU A 1 105 ? -12.872 0.588 -3.600 1.00 69.56 105 LEU A O 1
ATOM 829 N N . CYS A 1 106 ? -14.821 1.452 -2.930 1.00 55.75 106 CYS A N 1
ATOM 830 C CA . CYS A 1 106 ? -15.065 0.376 -1.980 1.00 55.75 106 CYS A CA 1
ATOM 831 C C . CYS A 1 106 ? -15.521 -0.866 -2.760 1.00 55.75 106 CYS A C 1
ATOM 833 O O . CYS A 1 106 ? -16.613 -0.858 -3.327 1.00 55.75 106 CYS A O 1
ATOM 835 N N . ALA A 1 107 ? -14.709 -1.926 -2.774 1.00 41.50 107 ALA A N 1
ATOM 836 C CA . ALA A 1 107 ? -15.243 -3.265 -2.992 1.00 41.50 107 ALA A CA 1
ATOM 837 C C . ALA A 1 107 ? -16.146 -3.578 -1.789 1.0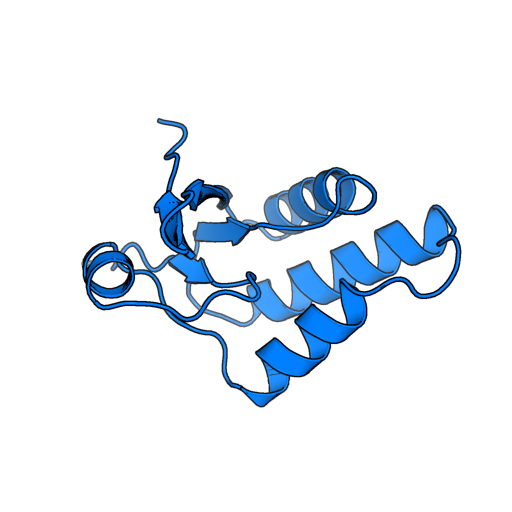0 41.50 107 ALA A C 1
ATOM 839 O O . ALA A 1 107 ? -15.724 -3.408 -0.641 1.00 41.50 107 ALA A O 1
ATOM 840 N N . SER A 1 108 ? -17.412 -3.865 -2.086 1.00 37.22 108 SER A N 1
ATOM 841 C CA . SER A 1 108 ? -18.465 -4.160 -1.106 1.00 37.22 108 SER A CA 1
ATOM 842 C C . SER A 1 108 ? -18.179 -5.460 -0.372 1.00 37.22 108 SER A C 1
ATOM 844 O O . SER A 1 108 ? -17.676 -6.387 -1.042 1.00 37.22 108 SER A O 1
#

Radius of gyration: 13.33 Å; Cα contacts (8 Å, |Δi|>4): 153; chains: 1; bounding box: 34×29×33 Å

pLDDT: mean 84.77, std 11.35, range [37.22, 95.5]

Solvent-accessible surface area (backbone atoms only — not comparable to full-atom values): 6293 Å² total; per-residue (Å²): 134,85,74,68,32,24,34,47,65,41,94,67,79,79,48,78,70,41,42,75,65,31,40,40,74,53,60,67,74,58,45,51,53,48,56,56,64,69,55,70,99,56,93,74,51,79,64,56,36,43,52,45,19,41,50,49,26,54,59,54,57,80,44,92,39,50,30,32,36,45,55,74,57,84,86,38,45,66,49,27,48,53,33,24,45,74,66,68,30,44,75,34,44,52,44,80,45,98,86,74,48,75,44,77,49,78,83,129

Mean predicted aligned error: 5.37 Å

Foldseek 3Di:
DDQQAEEELDPADQDPVNVVVNYDYDDPVLSVVLVVLLDDPDDDDPVSLLVSLLVNLVSVLVDPNQEYEDDGDPSNPVSNCVNNVVSNHHYWYWDQDPVRDTDTDDPD

Nearest PDB structures (foldseek):
  1a96-assembly1_A  TM=4.628E-01  e=6.118E-01  Escherichia coli
  5vj7-assembly1_B  TM=4.037E-01  e=5.743E-01  Pyrococcus furiosus COM1
  5xou-assembly1_B  TM=4.136E-01  e=2.037E+00  Thermus thermophilus HB27
  6xre-assembly1_F  TM=3.001E-01  e=9.530E-01  Homo sapiens
  2f8t-assembly2_B  TM=5.450E-01  e=7.698E+00  Aquifex aeolicus

Sequence (108 aa):
MQFNKILNLTDLPVDKDLEKKGVIELPQSEKIKILEMLKADKPVTPHETRERARIIALTASQFTASRVLVEGPKWIITDLITELQASGKTPIYGIRQGDGSMRILCAS

Secondary structure (DSSP, 8-state):
-----EEE-SSS---HHHHHTTEEEPPHHHHHHHHHHH--SSPPPHHHHHHHHHHHHHHHHTSS-SEEEE---HHHHHHHHHHHHHTT-EEEEEEE-TTS-EEEE---